Protein AF-W2SUG7-F1 (afdb_monomer)

Organism: Necator americanus (NCBI:txid51031)

Nearest PDB structures (foldseek):
  5yf1-assembly1_A  TM=9.628E-01  e=7.867E-09  Homo sapiens
  5yf2-assembly1_A  TM=9.626E-01  e=1.227E-08  Homo sapiens
  6qb7-assembly1_C  TM=5.789E-01  e=3.698E-02  Homo sapiens
  6qb7-assembly1_E  TM=4.673E-01  e=2.371E-02  Homo sapiens
  6qb7-assembly1_D  TM=4.591E-01  e=2.526E-02  Homo sapiens

Foldseek 3Di:
DACFPVCVLLVVLVPDDAFDKDKDKDALDHPCPPPPPGDRDRDDPVVVVVSNVVSQWDWPDKDWDKDFDPDDPPDPDTDIDGIIITMTTHHNDDD

Sequence (95 aa):
MQFIEGLLPETIYRILKPGGSWLNVGPLTYHYEDMIDEMSIELPYEEVIRIVRLTGFEIVNESKIISYYTINRLSMLQNQYTCAFFEAVKPMKPS

InterPro domains:
  IPR012901 Carnosine N-methyltransferase [PF07942] (10-91)
  IPR012901 Carnosine N-methyltransferase [PTHR12303] (10-90)
  IPR012901 Carnosine N-methyltransferase [SM01296] (1-92)
  IPR029063 S-adenosyl-L-methionine-dependent methyltransferase superfamily [SSF53335] (11-79)

Secondary structure (DSSP, 8-state):
----SS-HHHHHHHHSPTT-EEEEEE----TTTT-TTS------HHHHHHHHHHTTPEEEEEEEEEEESS--TT-S---EEEEEEEEEE--SS--

Radius of gyration: 15.52 Å; Cα contacts (8 Å, |Δi|>4): 145; chains: 1; bounding box: 34×34×44 Å

Solvent-accessible surface area (backbone atoms only — not comparable to full-atom values): 5890 Å² total; per-residue (Å²): 90,66,65,64,79,76,50,55,58,55,51,53,58,69,72,46,54,66,61,33,76,47,77,48,77,35,42,89,62,59,92,45,84,86,42,96,88,53,83,69,70,88,67,56,70,69,55,50,53,49,50,41,42,72,68,56,34,46,78,79,43,76,52,78,43,82,48,72,60,93,64,51,89,88,49,92,71,67,58,74,40,76,13,49,31,37,34,32,30,32,52,75,63,87,128

Structure (mmCIF, N/CA/C/O backbone):
data_AF-W2SUG7-F1
#
_entry.id   AF-W2SUG7-F1
#
loop_
_atom_site.group_PDB
_atom_site.id
_atom_site.type_symbol
_atom_site.label_atom_id
_atom_site.label_alt_id
_atom_site.label_comp_id
_atom_site.label_asym_id
_atom_site.label_entity_id
_atom_site.label_seq_id
_atom_site.pdbx_PDB_ins_code
_atom_site.Cartn_x
_atom_site.Cartn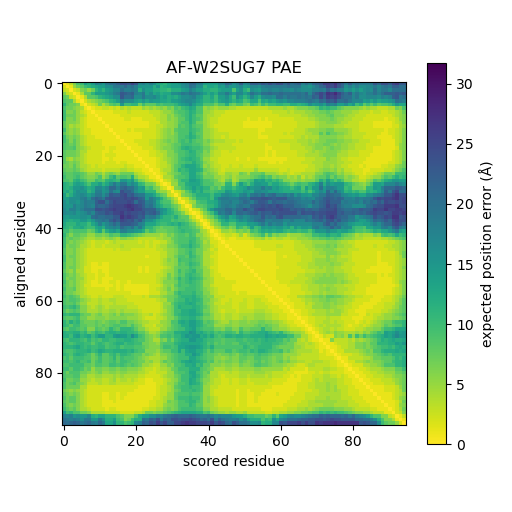_y
_atom_site.Cartn_z
_atom_site.occupancy
_atom_site.B_iso_or_equiv
_atom_site.auth_seq_id
_atom_site.auth_comp_id
_atom_site.auth_asym_id
_atom_site.auth_atom_id
_atom_site.pdbx_PDB_model_num
ATOM 1 N N . MET A 1 1 ? 0.470 1.458 -8.610 1.00 47.69 1 MET A N 1
ATOM 2 C CA . MET A 1 1 ? -0.664 2.161 -7.971 1.00 47.69 1 MET A CA 1
ATOM 3 C C . MET A 1 1 ? -0.224 3.589 -7.773 1.00 47.69 1 MET A C 1
ATOM 5 O O . MET A 1 1 ? 0.712 3.796 -7.015 1.00 47.69 1 MET A O 1
ATOM 9 N N . GLN A 1 2 ? -0.809 4.543 -8.485 1.00 48.50 2 GLN A N 1
ATOM 10 C CA . GLN A 1 2 ? -0.482 5.942 -8.245 1.00 48.50 2 GLN A CA 1
ATOM 11 C C . GLN A 1 2 ? -1.277 6.423 -7.032 1.00 48.50 2 GLN A C 1
ATOM 13 O O . GLN A 1 2 ? -2.506 6.340 -7.029 1.00 48.50 2 GLN A O 1
ATOM 18 N N . PHE A 1 3 ? -0.589 6.909 -6.001 1.00 52.09 3 PHE A N 1
ATOM 19 C CA . PHE A 1 3 ? -1.214 7.716 -4.955 1.00 52.09 3 PHE A CA 1
ATOM 20 C C . PHE A 1 3 ? -1.460 9.112 -5.532 1.00 52.09 3 PHE A C 1
ATOM 22 O O . PHE A 1 3 ? -0.739 10.053 -5.231 1.00 52.09 3 PHE A O 1
ATOM 29 N N . ILE A 1 4 ? -2.430 9.226 -6.438 1.00 47.53 4 ILE A N 1
ATOM 30 C CA . ILE A 1 4 ? -2.834 10.520 -6.987 1.00 47.53 4 ILE A CA 1
ATOM 31 C C . ILE A 1 4 ? -3.591 11.250 -5.868 1.00 47.53 4 ILE A C 1
ATOM 33 O O . ILE A 1 4 ? -4.549 10.712 -5.310 1.00 47.53 4 ILE A O 1
ATOM 37 N N . GLU A 1 5 ? -3.098 12.430 -5.491 1.00 52.47 5 GLU A N 1
ATOM 38 C CA . GLU A 1 5 ? -3.749 13.414 -4.605 1.00 52.47 5 GLU A CA 1
ATOM 39 C C . GLU A 1 5 ? -3.942 13.054 -3.116 1.00 52.47 5 GLU A C 1
ATOM 41 O O . GLU A 1 5 ? -4.598 13.789 -2.386 1.00 52.47 5 GLU A O 1
ATOM 46 N N . GLY A 1 6 ? -3.367 11.960 -2.606 1.00 59.44 6 GLY A N 1
ATOM 47 C CA . GLY A 1 6 ? -3.407 11.638 -1.164 1.00 59.44 6 GLY A CA 1
ATOM 48 C C . GLY A 1 6 ? -4.772 11.184 -0.612 1.00 59.44 6 GLY A C 1
ATOM 49 O O . GLY A 1 6 ? -4.830 10.667 0.499 1.00 59.44 6 GLY A O 1
ATOM 50 N N . LEU A 1 7 ? -5.852 11.266 -1.397 1.00 70.56 7 LEU A N 1
ATOM 51 C CA . LEU A 1 7 ? -7.220 10.897 -0.989 1.00 70.56 7 LEU A CA 1
ATOM 52 C C . LEU A 1 7 ? -7.560 9.409 -1.185 1.00 70.56 7 LEU A C 1
ATOM 54 O O . LEU A 1 7 ? -8.651 8.950 -0.818 1.00 70.56 7 LEU A O 1
ATOM 58 N N . LEU A 1 8 ? -6.666 8.639 -1.811 1.00 84.31 8 LEU A N 1
ATOM 59 C CA . LEU A 1 8 ? -6.938 7.247 -2.171 1.00 84.31 8 LEU A CA 1
ATOM 60 C C . LEU A 1 8 ? -7.223 6.362 -0.939 1.00 84.31 8 LEU A C 1
ATOM 62 O O . LEU A 1 8 ? -8.271 5.708 -0.938 1.00 84.31 8 LEU A O 1
ATOM 66 N N . PRO A 1 9 ? -6.392 6.354 0.127 1.00 88.38 9 PRO A N 1
ATOM 67 C CA . PRO A 1 9 ? -6.670 5.558 1.324 1.00 88.38 9 PRO A CA 1
ATOM 68 C C . PRO A 1 9 ? -8.014 5.908 1.966 1.00 88.38 9 PRO A C 1
ATOM 70 O O . PRO A 1 9 ? -8.792 5.012 2.284 1.00 88.38 9 PRO A O 1
ATOM 73 N N . GLU A 1 10 ? -8.329 7.198 2.092 1.00 91.19 10 GLU A N 1
ATOM 74 C CA . GLU A 1 10 ? -9.579 7.689 2.687 1.00 91.19 10 GLU A CA 1
ATOM 75 C C . GLU A 1 10 ? -10.803 7.240 1.887 1.00 91.19 10 GLU A C 1
ATOM 77 O O . GLU A 1 10 ? -11.823 6.825 2.443 1.00 91.19 10 GLU A O 1
ATOM 82 N N . THR A 1 11 ? -10.698 7.291 0.559 1.00 93.25 11 THR A N 1
ATOM 83 C CA . THR A 1 11 ? -11.763 6.850 -0.339 1.00 93.25 11 THR A CA 1
ATOM 84 C C . THR A 1 11 ? -11.981 5.346 -0.239 1.00 93.25 11 THR A C 1
ATOM 86 O O . THR A 1 11 ? -13.126 4.923 -0.076 1.00 93.25 11 THR A O 1
ATOM 89 N N . ILE A 1 12 ? -10.911 4.544 -0.254 1.00 9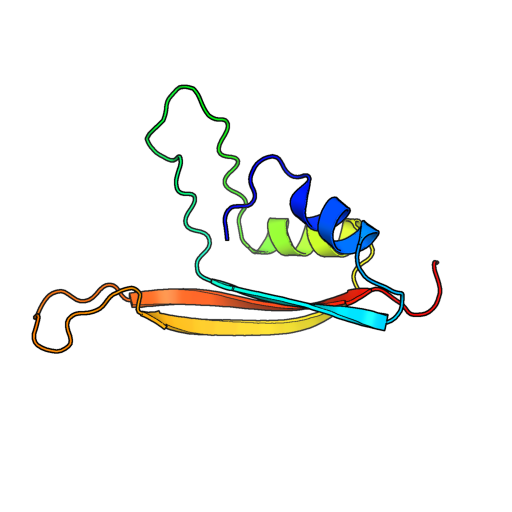4.88 12 ILE A N 1
ATOM 90 C CA . ILE A 1 12 ? -11.002 3.087 -0.073 1.00 94.88 12 ILE A CA 1
ATOM 91 C C . ILE A 1 12 ? -11.599 2.762 1.306 1.00 94.88 12 ILE A C 1
ATOM 93 O O . ILE A 1 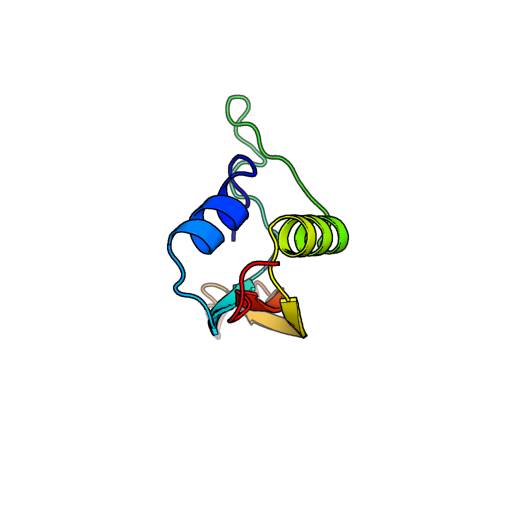12 ? -12.515 1.944 1.410 1.00 94.88 12 ILE A O 1
ATOM 97 N N . TYR A 1 13 ? -11.156 3.448 2.362 1.00 94.56 13 TYR A N 1
ATOM 98 C CA . TYR A 1 13 ? -11.676 3.259 3.716 1.00 94.56 13 TYR A CA 1
ATOM 99 C C . TYR A 1 13 ? -13.170 3.574 3.811 1.00 94.56 13 TYR A C 1
ATOM 101 O O . TYR A 1 13 ? -13.929 2.835 4.443 1.00 94.56 13 TYR A O 1
ATOM 109 N N . ARG A 1 14 ? -13.622 4.651 3.159 1.00 94.75 14 ARG A N 1
ATOM 110 C CA . ARG A 1 14 ? -15.030 5.066 3.135 1.00 94.75 14 ARG A CA 1
ATOM 111 C C . ARG A 1 14 ? -15.929 4.035 2.451 1.00 94.75 14 ARG A C 1
ATOM 113 O O . ARG A 1 14 ? -17.019 3.778 2.956 1.00 94.75 14 ARG A O 1
ATOM 120 N N . ILE A 1 15 ? -15.490 3.448 1.335 1.00 96.00 15 ILE A N 1
ATOM 121 C CA . ILE A 1 15 ? -16.312 2.501 0.559 1.00 96.00 15 ILE A CA 1
ATOM 122 C C . ILE A 1 15 ? -16.280 1.070 1.109 1.00 96.00 15 ILE A C 1
ATOM 124 O O . ILE A 1 15 ? -17.220 0.307 0.879 1.00 96.00 15 ILE A O 1
ATOM 128 N N . LEU A 1 16 ? -15.226 0.685 1.837 1.00 96.62 16 LEU A N 1
ATOM 129 C CA . LEU A 1 16 ? -15.147 -0.641 2.440 1.00 96.62 16 LEU A CA 1
ATOM 130 C C . LEU A 1 16 ? -16.124 -0.783 3.613 1.00 96.62 16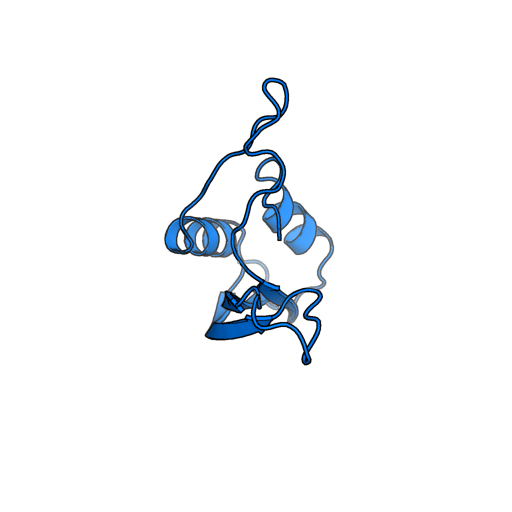 LEU A C 1
ATOM 132 O O . LEU A 1 16 ? -16.242 0.083 4.488 1.00 96.62 16 LEU A O 1
ATOM 136 N N . LYS A 1 17 ? -16.804 -1.933 3.661 1.00 96.75 17 LYS A N 1
ATOM 137 C CA . LYS A 1 17 ? -17.570 -2.355 4.839 1.00 96.75 17 LYS A CA 1
ATOM 138 C C . LYS A 1 17 ? -16.609 -2.639 6.005 1.00 96.75 17 LYS A C 1
ATOM 140 O O . LYS A 1 17 ? -15.462 -3.009 5.753 1.00 96.75 17 LYS A O 1
ATOM 145 N N . PRO A 1 18 ? -17.050 -2.502 7.268 1.00 96.81 18 PRO A N 1
ATOM 146 C CA . PRO A 1 18 ? -16.292 -3.006 8.411 1.00 96.81 18 PRO A CA 1
ATOM 147 C C . PRO A 1 18 ? -15.889 -4.474 8.197 1.00 96.81 18 PRO A C 1
ATOM 149 O O . PRO A 1 18 ? -16.710 -5.273 7.746 1.00 96.81 18 PRO A O 1
ATOM 152 N N . GLY A 1 19 ? -14.634 -4.814 8.483 1.00 96.56 19 GLY A N 1
ATOM 153 C CA . GLY A 1 19 ? -14.032 -6.121 8.197 1.00 96.56 19 GLY A CA 1
ATOM 154 C C . GLY A 1 19 ? -13.578 -6.334 6.745 1.00 96.56 19 GLY A C 1
ATOM 155 O O . GLY A 1 19 ? -13.080 -7.407 6.424 1.00 96.56 19 GLY A O 1
ATOM 156 N N . GLY A 1 20 ? -13.763 -5.360 5.848 1.00 96.75 20 GLY A N 1
ATOM 157 C CA . GLY A 1 20 ? -13.331 -5.466 4.454 1.00 96.75 20 GLY A CA 1
ATOM 158 C C . GLY A 1 20 ? -11.817 -5.305 4.284 1.00 96.75 20 GLY A C 1
ATOM 159 O O . GLY A 1 20 ? -11.216 -4.439 4.922 1.00 96.75 20 GLY A O 1
ATOM 160 N N . SER A 1 21 ? -11.230 -6.098 3.383 1.00 96.50 21 SER A N 1
ATOM 161 C CA . SER A 1 21 ? -9.805 -6.040 3.032 1.00 96.50 21 SER A CA 1
ATOM 162 C C . SER A 1 21 ? -9.548 -5.184 1.791 1.00 96.50 21 SER A C 1
ATOM 164 O O . SER A 1 21 ? -10.263 -5.259 0.789 1.00 96.50 21 SER A O 1
ATOM 166 N N . TRP A 1 22 ? -8.461 -4.427 1.836 1.00 96.62 22 TRP A N 1
ATOM 167 C CA . TRP A 1 22 ? -7.808 -3.787 0.709 1.00 96.62 22 TRP A CA 1
ATOM 168 C C . TRP A 1 22 ? -6.474 -4.490 0.451 1.00 96.62 22 TRP A C 1
ATOM 170 O O . TRP A 1 22 ? -5.587 -4.502 1.301 1.00 96.62 22 TRP A O 1
ATOM 180 N N . LEU A 1 23 ? -6.339 -5.064 -0.743 1.00 95.12 23 LEU A N 1
ATOM 181 C CA . LEU A 1 23 ? -5.097 -5.661 -1.223 1.00 95.12 23 LEU A CA 1
ATOM 182 C C . LEU A 1 23 ? -4.421 -4.715 -2.214 1.00 95.12 23 LEU A C 1
ATOM 184 O O . LEU A 1 23 ? -5.053 -4.238 -3.161 1.00 95.12 23 LEU A O 1
ATOM 188 N N . ASN A 1 24 ? -3.131 -4.474 -2.020 1.00 92.62 24 ASN A N 1
ATOM 189 C CA . ASN A 1 24 ? -2.291 -3.760 -2.971 1.00 92.62 24 ASN A CA 1
ATOM 190 C C . ASN A 1 24 ? -1.188 -4.687 -3.478 1.00 92.62 24 ASN A C 1
ATOM 192 O O . ASN A 1 24 ? -0.537 -5.351 -2.681 1.00 92.62 24 ASN A O 1
ATOM 196 N N . VAL A 1 25 ? -0.966 -4.698 -4.794 1.00 89.56 25 VAL A N 1
ATOM 197 C CA . VAL A 1 25 ? 0.246 -5.240 -5.420 1.00 89.56 25 VAL A CA 1
ATOM 198 C C . VAL A 1 25 ? 0.670 -4.260 -6.501 1.00 89.56 25 VAL A C 1
ATOM 200 O O . VAL A 1 25 ? -0.056 -4.052 -7.475 1.00 89.56 25 VAL A O 1
ATOM 203 N N . GLY A 1 26 ? 1.861 -3.689 -6.385 1.00 85.12 26 GLY A N 1
ATOM 204 C CA . GLY A 1 26 ? 2.438 -2.957 -7.502 1.00 85.12 26 GLY A CA 1
ATOM 205 C C . GLY A 1 26 ? 3.724 -2.219 -7.167 1.00 85.12 26 GLY A C 1
ATOM 206 O O . GLY A 1 26 ? 4.083 -2.078 -5.996 1.00 85.12 26 GLY A O 1
ATOM 207 N N . PRO A 1 27 ? 4.433 -1.736 -8.195 1.00 78.81 27 PRO A N 1
ATOM 208 C CA . PRO A 1 27 ? 5.504 -0.786 -7.983 1.00 78.81 27 PRO A CA 1
ATOM 209 C C . PRO A 1 27 ? 4.925 0.567 -7.544 1.00 78.81 27 PRO A C 1
ATOM 211 O O . PRO A 1 27 ? 3.796 0.934 -7.904 1.00 78.81 27 PRO A O 1
ATOM 214 N N . LEU A 1 28 ? 5.728 1.321 -6.795 1.00 68.12 28 LEU A N 1
ATOM 215 C CA . LEU A 1 28 ? 5.486 2.732 -6.483 1.00 68.12 28 LEU A CA 1
ATOM 216 C C . LEU A 1 28 ? 6.045 3.628 -7.598 1.00 68.12 28 LEU A C 1
ATOM 218 O O . LEU A 1 28 ? 6.819 4.539 -7.345 1.00 68.12 28 LEU A O 1
ATOM 222 N N . THR A 1 29 ? 5.709 3.318 -8.849 1.00 59.8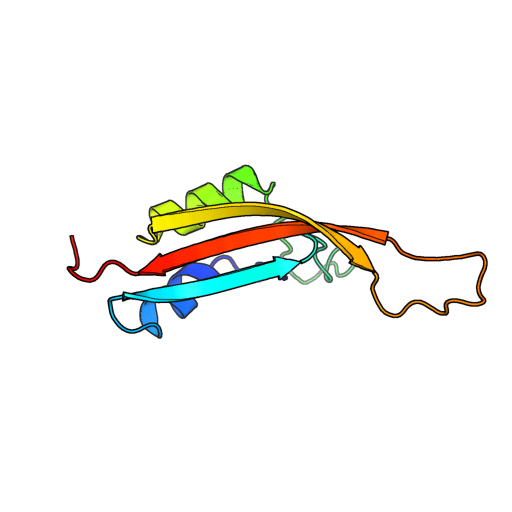8 29 THR A N 1
ATOM 223 C CA . THR A 1 29 ? 6.069 4.147 -10.007 1.00 59.88 29 THR A CA 1
ATOM 224 C C . THR A 1 29 ? 4.929 5.119 -10.280 1.00 59.88 29 THR A C 1
ATOM 226 O O . THR A 1 29 ? 3.813 4.683 -10.592 1.00 59.88 29 THR A O 1
ATOM 229 N N . TYR A 1 30 ? 5.190 6.414 -10.141 1.00 59.78 30 TYR A N 1
ATOM 230 C CA . TYR A 1 30 ? 4.201 7.468 -10.322 1.00 59.78 30 TYR A CA 1
ATOM 231 C C . TYR A 1 30 ? 4.196 7.915 -11.796 1.00 59.78 30 TYR A C 1
ATOM 233 O O . TYR A 1 30 ? 5.188 8.422 -12.291 1.00 59.78 30 TYR A O 1
ATOM 241 N N . HIS A 1 31 ? 3.093 7.708 -12.533 1.00 55.31 31 HIS A N 1
ATOM 242 C CA . HIS A 1 31 ? 3.036 7.961 -13.991 1.00 55.31 31 HIS A CA 1
ATOM 243 C C . HIS A 1 31 ? 3.119 9.441 -14.432 1.00 55.31 31 HIS A C 1
ATOM 245 O O . HIS A 1 31 ? 3.114 9.682 -15.633 1.00 55.31 31 HIS A O 1
ATOM 251 N N . TYR A 1 32 ? 3.197 10.415 -13.517 1.00 53.66 32 TYR A N 1
ATOM 252 C CA . TYR A 1 32 ? 3.220 11.854 -13.848 1.00 53.66 32 TYR A CA 1
ATOM 253 C C . TYR A 1 32 ? 4.584 12.521 -13.635 1.00 53.66 32 TYR A C 1
ATOM 255 O O . TYR A 1 32 ? 4.665 13.741 -13.574 1.00 53.66 32 TYR A O 1
ATOM 263 N N . GLU A 1 33 ? 5.652 11.727 -13.554 1.00 43.53 33 GLU A N 1
ATOM 264 C CA . GLU A 1 33 ? 7.040 12.184 -13.374 1.00 43.53 33 GLU A CA 1
ATOM 265 C C . GLU A 1 33 ? 7.461 13.287 -14.375 1.00 43.53 33 GLU A C 1
ATOM 267 O O . GLU A 1 33 ? 8.218 14.184 -14.014 1.00 43.53 33 GLU A O 1
ATOM 272 N N . ASP A 1 34 ? 6.894 13.291 -15.590 1.00 48.38 34 ASP A N 1
ATOM 273 C CA . ASP A 1 34 ? 7.269 14.210 -16.679 1.00 48.38 34 ASP A CA 1
ATOM 274 C C . ASP A 1 34 ? 6.230 15.310 -17.002 1.00 48.38 34 ASP A C 1
ATOM 276 O O . ASP A 1 34 ? 6.421 16.095 -17.936 1.00 48.38 34 ASP A O 1
ATOM 280 N N . MET A 1 35 ? 5.110 15.390 -16.273 1.00 50.72 35 MET A N 1
ATOM 281 C CA . MET A 1 35 ? 4.024 16.338 -16.572 1.00 50.72 35 MET A CA 1
ATOM 282 C C . MET A 1 35 ? 4.061 17.518 -15.595 1.00 50.72 35 MET A C 1
ATOM 284 O O . MET A 1 35 ? 3.589 17.423 -14.469 1.00 50.72 35 MET A O 1
ATOM 288 N N . ILE A 1 36 ? 4.596 18.653 -16.062 1.00 52.62 36 ILE A N 1
ATOM 289 C CA . ILE A 1 36 ? 4.835 19.899 -15.296 1.00 52.62 36 ILE A CA 1
ATOM 290 C C . ILE A 1 36 ? 3.574 20.446 -14.584 1.00 52.62 36 ILE A C 1
ATOM 292 O O . ILE A 1 36 ? 3.701 21.232 -13.648 1.00 52.62 36 ILE A O 1
ATOM 296 N N . ASP A 1 37 ? 2.376 20.026 -14.999 1.00 55.94 37 ASP A N 1
ATOM 297 C CA . ASP A 1 37 ? 1.087 20.557 -14.529 1.00 55.94 37 ASP A CA 1
ATOM 298 C C . ASP A 1 37 ? 0.307 19.604 -13.593 1.00 55.94 37 ASP A C 1
ATOM 300 O O . ASP A 1 37 ? -0.774 19.958 -13.127 1.00 55.94 37 ASP A O 1
ATOM 304 N N . GLU A 1 38 ? 0.831 18.407 -13.284 1.00 52.62 38 GLU A N 1
ATOM 305 C CA . GLU A 1 38 ? 0.191 17.469 -12.347 1.00 52.62 38 GLU A CA 1
ATOM 306 C C . GLU A 1 38 ? 1.053 17.220 -11.099 1.00 52.62 38 GLU A C 1
ATOM 308 O O . GLU A 1 38 ? 2.229 16.866 -11.167 1.00 52.62 38 GLU A O 1
ATOM 313 N N . MET A 1 39 ? 0.458 17.405 -9.915 1.00 48.59 39 MET A N 1
ATOM 314 C CA . MET A 1 39 ? 1.141 17.239 -8.631 1.00 48.59 39 MET A CA 1
ATOM 315 C C . MET A 1 39 ? 1.360 15.750 -8.321 1.00 48.59 39 MET A C 1
ATOM 317 O O . MET A 1 39 ? 0.503 15.084 -7.741 1.00 48.59 39 MET A O 1
ATOM 321 N N . SER A 1 40 ? 2.533 15.224 -8.673 1.00 54.75 40 SER A N 1
ATOM 322 C CA . SER A 1 40 ? 2.978 13.891 -8.257 1.00 54.75 40 SER A CA 1
ATOM 323 C C . SER A 1 40 ? 3.695 13.975 -6.904 1.00 54.75 40 SER A C 1
ATOM 325 O O . SER A 1 40 ? 4.807 14.493 -6.817 1.00 54.75 40 SER A O 1
ATOM 327 N N . ILE A 1 41 ? 3.068 13.492 -5.825 1.00 57.97 41 ILE A N 1
ATOM 328 C CA . ILE A 1 41 ? 3.740 13.350 -4.523 1.00 57.97 41 ILE A CA 1
ATOM 329 C C . ILE A 1 41 ? 4.349 11.953 -4.452 1.00 57.97 41 ILE A C 1
ATOM 331 O O . ILE A 1 41 ? 3.645 10.963 -4.246 1.00 57.97 41 ILE A O 1
ATOM 335 N N . GLU A 1 42 ? 5.669 11.878 -4.582 1.00 65.38 42 GLU A N 1
ATOM 336 C CA . GLU A 1 42 ? 6.401 10.629 -4.410 1.00 65.38 42 GLU A CA 1
ATOM 337 C C . GLU A 1 42 ? 6.613 10.332 -2.930 1.00 65.38 42 GLU A C 1
ATOM 339 O O . GLU A 1 42 ? 7.477 10.905 -2.265 1.00 65.38 42 GLU A O 1
ATOM 344 N N . LEU A 1 43 ? 5.809 9.415 -2.398 1.00 71.38 43 LEU A N 1
ATOM 345 C CA . LEU A 1 43 ? 6.006 8.914 -1.046 1.00 71.38 43 LEU A CA 1
ATOM 346 C C . LEU A 1 43 ? 6.826 7.623 -1.062 1.00 71.38 43 LEU A C 1
ATOM 348 O O . LEU A 1 43 ? 6.495 6.701 -1.822 1.00 71.38 43 LEU A O 1
ATOM 352 N N . PRO A 1 44 ? 7.846 7.502 -0.189 1.00 82.94 44 PRO A N 1
ATOM 353 C CA . PRO A 1 44 ? 8.469 6.215 0.064 1.00 82.94 44 PRO A CA 1
ATOM 354 C C . PRO A 1 44 ? 7.425 5.246 0.633 1.00 82.94 44 PRO A C 1
ATOM 356 O O . PRO A 1 44 ? 6.448 5.647 1.267 1.00 82.94 44 PRO A O 1
ATOM 359 N N . TYR A 1 45 ? 7.646 3.946 0.433 1.00 85.75 45 TYR A N 1
ATOM 360 C CA . TYR A 1 45 ? 6.705 2.909 0.872 1.00 85.75 45 TYR A CA 1
ATOM 361 C C . TYR A 1 45 ? 6.342 3.006 2.364 1.00 85.75 45 TYR A C 1
ATOM 363 O O . TYR A 1 45 ? 5.194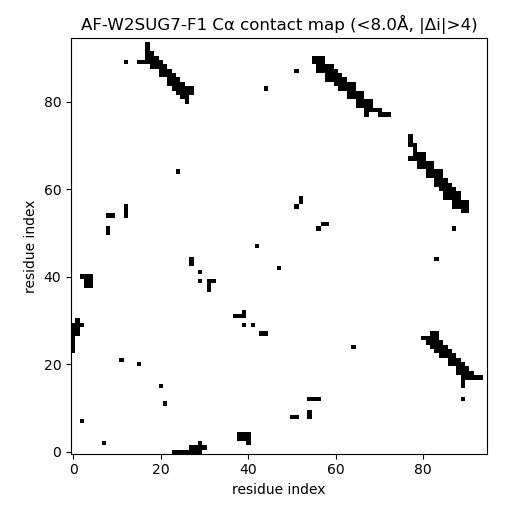 2.796 2.746 1.00 85.75 45 TYR A O 1
ATOM 371 N N . GLU A 1 46 ? 7.306 3.372 3.205 1.00 87.88 46 GLU A N 1
ATOM 372 C CA . GLU A 1 46 ? 7.104 3.546 4.646 1.00 87.88 46 GLU A CA 1
ATOM 373 C C . GLU A 1 46 ? 6.074 4.641 4.955 1.00 87.88 46 GLU A C 1
ATOM 375 O O . GLU A 1 46 ? 5.199 4.452 5.801 1.00 87.88 46 GLU A O 1
ATOM 380 N N . GLU A 1 47 ? 6.114 5.748 4.211 1.00 87.62 47 GLU A N 1
ATOM 381 C CA . GLU A 1 47 ? 5.147 6.838 4.344 1.00 87.62 47 GLU A CA 1
ATOM 382 C C . GLU A 1 47 ? 3.769 6.439 3.820 1.00 87.62 47 GLU A C 1
ATOM 384 O O . GLU A 1 47 ? 2.758 6.755 4.448 1.00 87.62 47 GLU A O 1
ATOM 389 N N . VAL A 1 48 ? 3.714 5.668 2.731 1.00 88.38 48 VAL A N 1
ATOM 390 C CA . VAL A 1 48 ? 2.460 5.078 2.247 1.00 88.38 48 VAL A CA 1
ATOM 391 C C . VAL A 1 48 ? 1.798 4.252 3.350 1.00 88.38 48 VAL A C 1
ATOM 393 O O . VAL A 1 48 ? 0.643 4.499 3.698 1.00 88.38 48 VAL A O 1
ATOM 396 N N . ILE A 1 49 ? 2.526 3.311 3.951 1.00 92.50 49 ILE A N 1
ATOM 397 C CA . ILE A 1 49 ? 1.996 2.464 5.025 1.00 92.50 49 ILE A CA 1
ATOM 398 C C . ILE A 1 49 ? 1.601 3.287 6.252 1.00 92.50 49 ILE A C 1
ATOM 400 O O . ILE A 1 49 ? 0.572 3.008 6.875 1.00 92.50 49 ILE A O 1
ATOM 404 N N . ARG A 1 50 ? 2.366 4.333 6.582 1.00 92.38 50 ARG A N 1
ATOM 405 C CA . ARG A 1 50 ? 2.021 5.270 7.658 1.00 92.38 50 ARG A CA 1
ATOM 406 C C . ARG A 1 50 ? 0.665 5.928 7.406 1.00 92.38 50 ARG A C 1
ATOM 408 O O . ARG A 1 50 ? -0.169 5.922 8.307 1.00 92.38 50 ARG A O 1
ATOM 415 N N . ILE A 1 51 ? 0.407 6.427 6.197 1.00 91.94 51 ILE A N 1
ATOM 416 C CA . ILE A 1 51 ? -0.881 7.041 5.831 1.00 91.94 51 ILE A CA 1
ATOM 417 C C . ILE A 1 51 ? -2.015 6.014 5.867 1.00 91.94 51 ILE A C 1
ATOM 419 O O . ILE A 1 51 ? -3.087 6.309 6.394 1.00 91.94 51 ILE A O 1
ATOM 423 N N . VAL A 1 52 ? -1.791 4.794 5.368 1.00 93.50 52 VAL A N 1
ATOM 424 C CA . VAL A 1 52 ? -2.803 3.724 5.418 1.00 93.50 52 VAL A CA 1
ATOM 425 C C . VAL A 1 52 ? -3.206 3.423 6.866 1.00 93.50 52 VAL 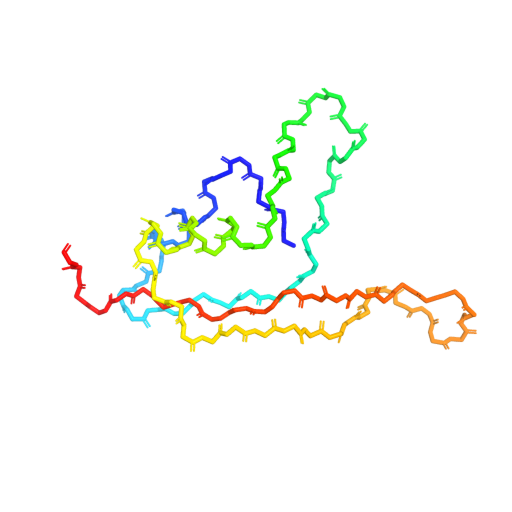A C 1
ATOM 427 O O . VAL A 1 52 ? -4.399 3.362 7.167 1.00 93.50 52 VAL A O 1
ATOM 430 N N . ARG A 1 53 ? -2.236 3.336 7.784 1.00 95.06 53 ARG A N 1
ATOM 431 C CA . ARG A 1 53 ? -2.495 3.178 9.226 1.00 95.06 53 ARG A CA 1
ATOM 432 C C . ARG A 1 53 ? -3.220 4.383 9.825 1.00 95.06 53 ARG A C 1
ATOM 434 O O . ARG A 1 53 ? -4.200 4.199 10.538 1.00 95.06 53 ARG A O 1
ATOM 441 N N . LEU A 1 54 ? -2.787 5.607 9.510 1.00 94.56 54 LEU A N 1
ATOM 442 C CA . LEU A 1 54 ? -3.430 6.843 9.987 1.00 94.56 54 LEU A CA 1
ATOM 443 C C . LEU A 1 54 ? -4.877 6.990 9.498 1.00 94.56 54 LEU A C 1
ATOM 445 O O . LEU A 1 54 ? -5.695 7.587 10.189 1.00 94.56 54 LEU A O 1
ATOM 449 N N . THR A 1 55 ? -5.203 6.408 8.343 1.00 94.12 55 THR A N 1
ATOM 450 C CA . THR A 1 55 ? -6.573 6.353 7.812 1.00 94.12 55 THR A CA 1
ATOM 451 C C . THR A 1 55 ? -7.490 5.451 8.658 1.00 94.12 55 THR A C 1
ATOM 453 O O . THR A 1 55 ? -8.710 5.585 8.603 1.00 94.12 55 THR A O 1
ATOM 456 N N . GLY A 1 56 ? -6.917 4.541 9.454 1.00 95.44 56 GLY A N 1
ATOM 457 C CA . GLY A 1 56 ? -7.644 3.611 10.323 1.00 95.44 56 GLY A CA 1
ATOM 458 C C . GLY A 1 56 ? -7.630 2.156 9.853 1.00 95.44 56 GLY A C 1
ATOM 459 O O . GLY A 1 56 ? -8.354 1.334 10.411 1.00 95.44 56 GLY A O 1
ATOM 460 N N . PHE A 1 57 ? -6.841 1.812 8.831 1.00 96.88 57 PHE A N 1
ATOM 461 C CA . PHE A 1 57 ? -6.636 0.415 8.449 1.00 96.88 57 PHE A CA 1
ATOM 462 C C . PHE A 1 57 ? -5.645 -0.296 9.377 1.00 96.88 57 PHE A C 1
ATOM 464 O O . PHE A 1 57 ? -4.621 0.262 9.774 1.00 96.88 57 PHE A O 1
ATOM 471 N N . GLU A 1 58 ? -5.894 -1.578 9.619 1.00 97.38 58 GLU A N 1
ATOM 472 C CA . GLU A 1 58 ? -4.939 -2.505 10.219 1.00 97.38 58 GLU A CA 1
ATOM 473 C C . GLU A 1 58 ? -4.152 -3.207 9.113 1.00 97.38 58 GLU A C 1
ATOM 475 O O . GLU A 1 58 ? -4.735 -3.842 8.236 1.00 97.38 58 GLU A O 1
ATOM 480 N N . ILE A 1 59 ? -2.824 -3.106 9.135 1.00 97.00 59 ILE A N 1
ATOM 481 C CA . ILE A 1 59 ? -1.988 -3.839 8.183 1.00 97.00 59 ILE A CA 1
ATOM 482 C C . ILE A 1 59 ? -1.784 -5.264 8.698 1.00 97.00 59 ILE A C 1
ATOM 484 O O . ILE A 1 59 ? -1.179 -5.459 9.752 1.00 97.00 59 ILE A O 1
ATOM 488 N N . VAL A 1 60 ? -2.285 -6.247 7.953 1.00 97.12 60 VAL A N 1
ATOM 489 C CA . VAL A 1 60 ? -2.273 -7.668 8.336 1.00 97.12 60 VAL A CA 1
ATOM 490 C C . VAL A 1 60 ? -1.117 -8.418 7.682 1.00 97.12 60 VAL A C 1
ATOM 492 O O . VAL A 1 60 ? -0.578 -9.362 8.258 1.00 97.12 60 VAL A O 1
ATOM 495 N N . ASN A 1 61 ? -0.710 -7.997 6.486 1.00 95.56 61 ASN A N 1
ATOM 496 C CA . ASN A 1 61 ? 0.385 -8.618 5.756 1.00 95.56 61 ASN A CA 1
ATOM 497 C C . ASN A 1 61 ? 1.140 -7.568 4.940 1.00 95.56 61 ASN A C 1
ATOM 499 O O . ASN A 1 61 ? 0.515 -6.692 4.348 1.00 95.56 61 ASN A O 1
ATOM 503 N N . GLU A 1 62 ? 2.464 -7.685 4.886 1.00 95.12 62 GLU A N 1
ATOM 504 C CA . GLU A 1 62 ? 3.345 -6.849 4.072 1.00 95.12 62 GLU A CA 1
ATOM 505 C C . GLU A 1 62 ? 4.461 -7.711 3.487 1.00 95.12 62 GLU A C 1
ATOM 507 O O . GLU A 1 62 ? 5.107 -8.484 4.195 1.00 95.12 62 GLU A O 1
ATOM 512 N N . SER A 1 63 ? 4.724 -7.579 2.190 1.00 93.88 63 SER A N 1
ATOM 513 C CA . SER A 1 63 ? 5.875 -8.227 1.565 1.00 93.88 63 SER A CA 1
ATOM 514 C C . SER A 1 63 ? 6.333 -7.486 0.312 1.00 93.88 63 SER A C 1
ATOM 516 O O . SER A 1 63 ? 5.677 -6.566 -0.177 1.00 93.88 63 SER A O 1
ATOM 518 N N . LYS A 1 64 ? 7.491 -7.8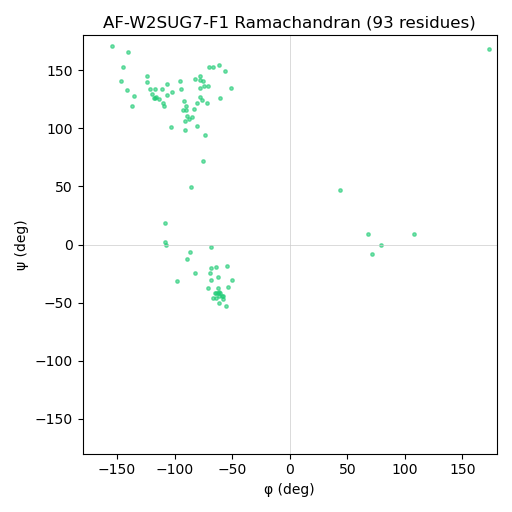87 -0.216 1.00 91.69 64 LYS A N 1
ATOM 519 C CA . LYS A 1 64 ? 7.968 -7.452 -1.530 1.00 91.69 64 LYS A CA 1
ATOM 520 C C . LYS A 1 64 ? 7.829 -8.610 -2.507 1.00 91.69 64 LYS A C 1
ATOM 522 O O . LYS A 1 64 ? 8.308 -9.706 -2.228 1.00 91.69 64 LYS A O 1
ATOM 527 N N . ILE A 1 65 ? 7.202 -8.358 -3.651 1.00 91.31 65 ILE A N 1
ATOM 528 C CA . ILE A 1 65 ? 6.948 -9.364 -4.686 1.00 91.31 65 ILE A CA 1
ATOM 529 C C . ILE A 1 65 ? 7.643 -8.931 -5.972 1.00 91.31 65 I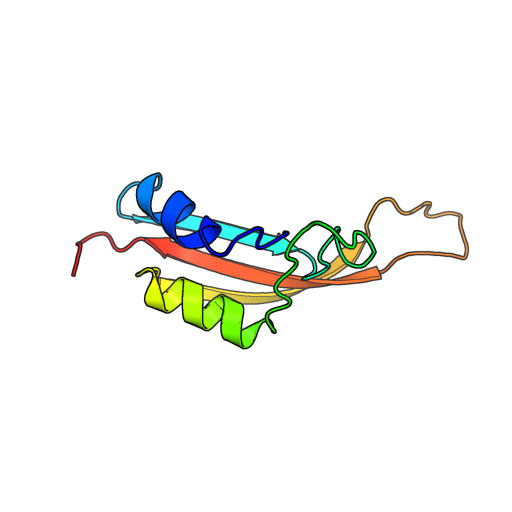LE A C 1
ATOM 531 O O . ILE A 1 65 ? 7.464 -7.806 -6.431 1.00 91.31 65 ILE A O 1
ATOM 535 N N . ILE A 1 66 ? 8.417 -9.827 -6.579 1.00 91.25 66 ILE A N 1
ATOM 536 C CA . ILE A 1 66 ? 8.984 -9.583 -7.907 1.00 91.25 66 ILE A CA 1
ATOM 537 C C . ILE A 1 66 ? 7.891 -9.817 -8.950 1.00 91.25 66 ILE A C 1
ATOM 539 O O . ILE A 1 66 ? 7.272 -10.881 -8.976 1.00 91.25 66 ILE A O 1
ATOM 543 N N . SER A 1 67 ? 7.663 -8.832 -9.815 1.00 87.44 67 SER A N 1
ATOM 544 C CA . SER A 1 67 ? 6.701 -8.930 -10.910 1.00 87.44 67 SER A CA 1
ATOM 545 C C . SER A 1 67 ? 7.229 -8.276 -12.185 1.00 87.44 67 SER A C 1
ATOM 547 O O . SER A 1 67 ? 8.207 -7.530 -12.175 1.00 87.44 67 SER A O 1
ATOM 549 N N . TYR A 1 68 ? 6.565 -8.565 -13.295 1.00 86.94 68 TYR A N 1
ATOM 550 C CA . TYR A 1 68 ? 6.907 -8.089 -14.628 1.00 86.94 68 TYR A CA 1
ATOM 551 C C . TYR A 1 68 ? 5.706 -7.363 -15.224 1.00 86.94 68 TYR A C 1
ATOM 553 O O . TYR A 1 68 ? 4.566 -7.780 -15.019 1.00 86.94 68 TYR A O 1
ATOM 561 N N . TYR A 1 69 ? 5.952 -6.312 -16.003 1.00 81.94 69 TYR A N 1
ATOM 562 C CA . TYR A 1 69 ? 4.895 -5.595 -16.715 1.00 81.94 69 TYR A CA 1
ATOM 563 C C . TYR A 1 69 ? 5.109 -5.706 -18.224 1.00 81.94 69 TYR A C 1
ATOM 565 O O . TYR A 1 69 ? 6.201 -5.427 -18.715 1.00 81.94 69 TYR A O 1
ATOM 573 N N . THR A 1 70 ? 4.074 -6.166 -18.940 1.00 80.38 70 THR A N 1
ATOM 574 C CA . THR A 1 70 ? 4.025 -6.260 -20.415 1.00 80.38 70 THR A CA 1
ATOM 575 C C . THR A 1 70 ? 5.302 -6.818 -21.058 1.00 80.38 70 THR A C 1
ATOM 577 O O . THR A 1 70 ? 5.832 -6.248 -22.010 1.00 80.38 70 THR A O 1
ATOM 580 N N . ILE A 1 71 ? 5.836 -7.924 -20.531 1.00 83.06 71 ILE A N 1
ATOM 581 C CA . ILE A 1 71 ? 7.084 -8.493 -21.052 1.00 83.06 71 ILE A CA 1
ATOM 582 C C . ILE A 1 71 ? 6.867 -9.283 -22.343 1.00 83.06 71 ILE A C 1
ATOM 584 O O . ILE A 1 71 ? 6.004 -10.157 -22.431 1.00 83.06 71 ILE A O 1
ATOM 588 N N . ASN A 1 72 ? 7.744 -9.049 -23.317 1.00 85.44 72 ASN A N 1
ATOM 589 C CA . ASN A 1 72 ? 8.001 -10.010 -24.379 1.00 85.44 72 ASN A CA 1
ATOM 590 C C . ASN A 1 72 ? 9.047 -11.015 -23.875 1.00 85.44 72 ASN A C 1
ATOM 592 O O . ASN A 1 72 ? 10.218 -10.673 -23.730 1.00 85.44 72 ASN A O 1
ATOM 596 N N . ARG A 1 73 ? 8.639 -12.265 -23.633 1.00 84.88 73 ARG A N 1
ATOM 597 C CA . ARG A 1 73 ? 9.529 -13.315 -23.097 1.00 84.88 73 ARG A CA 1
ATOM 598 C C . ARG A 1 73 ? 10.683 -13.690 -24.032 1.00 84.88 73 ARG A C 1
ATOM 600 O O . ARG A 1 73 ? 11.656 -14.267 -23.565 1.00 84.88 73 ARG A O 1
ATOM 607 N N . LEU A 1 74 ? 10.577 -13.373 -25.323 1.00 89.69 74 LEU A N 1
ATOM 608 C CA . LEU A 1 74 ? 11.630 -13.606 -26.317 1.00 89.69 74 LEU A CA 1
ATOM 609 C C . LEU A 1 74 ? 12.609 -12.427 -26.426 1.00 89.69 74 LEU A C 1
ATOM 611 O O . LEU A 1 74 ? 13.655 -12.555 -27.055 1.00 89.69 74 LEU A O 1
ATOM 615 N N . SER A 1 75 ? 12.271 -11.276 -25.842 1.00 89.25 75 SER A N 1
ATOM 616 C CA . SER A 1 75 ? 13.129 -10.094 -25.834 1.00 89.25 75 SER A CA 1
ATOM 617 C C . SER A 1 75 ? 14.241 -10.245 -24.799 1.00 89.25 75 SER A C 1
ATOM 619 O O . SER A 1 75 ? 14.002 -10.705 -23.681 1.00 89.25 75 SER A O 1
ATOM 621 N N . MET A 1 76 ? 15.441 -9.777 -25.151 1.00 85.50 76 MET A N 1
ATOM 622 C CA . MET A 1 76 ? 16.533 -9.584 -24.191 1.00 85.50 76 MET A CA 1
ATOM 623 C C . MET A 1 76 ? 16.248 -8.439 -23.207 1.00 85.50 76 MET A C 1
ATOM 625 O O . MET A 1 76 ? 16.790 -8.432 -22.108 1.00 85.50 76 MET A O 1
ATOM 629 N N . LEU A 1 77 ? 15.400 -7.476 -23.588 1.00 82.38 77 LEU A N 1
ATOM 630 C CA . LEU A 1 77 ? 14.945 -6.396 -22.715 1.00 82.38 77 LEU A CA 1
ATOM 631 C C . LEU A 1 77 ? 13.666 -6.821 -21.985 1.00 82.38 77 LEU A C 1
ATOM 633 O O . LEU A 1 77 ? 12.647 -7.082 -22.634 1.00 82.38 77 LEU A O 1
ATOM 637 N N . GLN A 1 78 ? 13.719 -6.862 -20.652 1.00 81.56 78 GLN A N 1
ATOM 638 C CA . GLN A 1 78 ? 12.600 -7.209 -19.775 1.00 81.56 78 GLN A CA 1
ATOM 639 C C . GLN A 1 78 ? 12.531 -6.229 -18.600 1.00 81.56 78 GLN A C 1
ATOM 641 O O . GLN A 1 78 ? 13.513 -6.048 -17.884 1.00 81.56 78 GLN A O 1
ATOM 646 N N . ASN A 1 79 ? 11.359 -5.631 -18.381 1.00 83.19 79 ASN A N 1
ATOM 647 C CA . ASN A 1 79 ? 11.129 -4.736 -17.250 1.00 83.19 79 ASN A CA 1
ATOM 648 C C . ASN A 1 79 ? 10.652 -5.548 -16.043 1.00 83.19 79 ASN A C 1
ATOM 650 O O . ASN A 1 79 ? 9.538 -6.084 -16.037 1.00 83.19 79 ASN A O 1
ATOM 654 N N . GLN A 1 80 ? 11.516 -5.645 -15.035 1.00 86.75 80 GLN A N 1
ATOM 655 C CA . GLN A 1 80 ? 11.237 -6.294 -13.760 1.00 86.75 80 GLN A CA 1
ATOM 656 C C . GLN A 1 80 ? 11.053 -5.239 -12.669 1.00 86.75 80 GLN A C 1
ATOM 658 O O . GLN A 1 80 ? 11.829 -4.291 -12.575 1.00 86.75 80 GLN A O 1
ATOM 663 N N . TYR A 1 81 ? 10.064 -5.450 -11.807 1.00 87.38 81 TYR A N 1
ATOM 664 C CA . TYR A 1 81 ? 9.735 -4.565 -10.701 1.00 87.38 81 TYR A CA 1
ATOM 665 C C . TYR A 1 81 ? 9.749 -5.329 -9.381 1.00 87.38 81 TYR A C 1
ATOM 667 O O . TYR A 1 81 ? 9.249 -6.451 -9.287 1.00 87.38 81 TYR A O 1
ATOM 675 N N . THR A 1 82 ? 10.279 -4.685 -8.345 1.00 88.00 82 THR A N 1
ATOM 676 C CA . THR A 1 82 ? 10.073 -5.103 -6.956 1.00 88.00 82 THR A CA 1
ATOM 677 C C . THR A 1 82 ? 8.846 -4.366 -6.436 1.00 88.00 82 THR A C 1
ATOM 679 O O . THR A 1 82 ? 8.915 -3.191 -6.084 1.00 88.00 82 THR A O 1
ATOM 682 N N . CYS A 1 83 ? 7.707 -5.046 -6.441 1.00 89.19 83 CYS A N 1
ATOM 683 C CA . CYS A 1 83 ? 6.425 -4.497 -6.037 1.00 89.19 83 CYS A CA 1
ATOM 684 C C . CYS A 1 83 ? 6.264 -4.546 -4.521 1.00 89.19 83 CYS A C 1
ATOM 686 O O . CYS A 1 83 ? 6.626 -5.537 -3.883 1.00 89.19 83 CYS A O 1
ATOM 688 N N . ALA A 1 84 ? 5.653 -3.507 -3.963 1.00 91.38 84 ALA A N 1
ATOM 689 C CA . ALA A 1 84 ? 5.096 -3.581 -2.627 1.00 91.38 84 ALA A CA 1
ATOM 690 C C . ALA A 1 84 ? 3.803 -4.401 -2.668 1.00 91.38 84 ALA A C 1
ATOM 692 O O . ALA A 1 84 ? 2.983 -4.239 -3.576 1.00 91.38 84 ALA A O 1
ATOM 693 N N . PHE A 1 85 ? 3.645 -5.282 -1.689 1.00 93.38 85 PHE A N 1
ATOM 694 C CA . PHE A 1 85 ? 2.397 -5.957 -1.396 1.00 93.38 85 PHE A CA 1
ATOM 695 C C . PHE A 1 85 ? 1.982 -5.649 0.030 1.00 93.38 85 PHE A C 1
ATOM 697 O O . PHE A 1 85 ? 2.792 -5.800 0.945 1.00 93.38 85 PHE A O 1
ATOM 704 N N . PHE A 1 86 ? 0.712 -5.306 0.216 1.00 95.38 86 PHE A N 1
ATOM 705 C CA . PHE A 1 86 ? 0.114 -5.310 1.540 1.00 95.38 86 PHE A CA 1
ATOM 706 C C . PHE A 1 86 ? -1.350 -5.740 1.514 1.00 95.38 86 PHE A C 1
ATOM 708 O O . PHE A 1 86 ? -2.070 -5.528 0.534 1.00 95.38 86 PHE A O 1
ATOM 715 N N . GLU A 1 87 ? -1.779 -6.301 2.639 1.00 96.75 87 GLU A N 1
ATOM 716 C CA . GLU A 1 87 ? -3.178 -6.469 3.006 1.00 96.75 87 GLU A CA 1
ATOM 717 C C . GLU A 1 87 ? -3.506 -5.531 4.167 1.00 96.75 87 GLU A C 1
ATOM 719 O O . GLU A 1 87 ? -2.897 -5.608 5.236 1.00 96.75 87 GLU A O 1
ATOM 724 N N . ALA A 1 88 ? -4.480 -4.656 3.944 1.00 97.38 88 ALA A N 1
ATOM 725 C CA . ALA A 1 88 ? -4.978 -3.692 4.910 1.00 97.38 88 ALA A CA 1
ATOM 726 C C . ALA A 1 88 ? -6.460 -3.972 5.193 1.00 97.38 88 ALA A C 1
ATOM 728 O O . ALA A 1 88 ? -7.266 -4.021 4.268 1.00 97.38 88 ALA A O 1
ATOM 729 N N . VAL A 1 89 ? -6.845 -4.142 6.453 1.00 97.88 89 VAL A N 1
ATOM 730 C CA . VAL A 1 89 ? -8.216 -4.483 6.856 1.00 97.88 89 VAL A CA 1
ATOM 731 C C . VAL A 1 89 ? -8.858 -3.305 7.568 1.00 97.88 89 VAL A C 1
ATOM 733 O O . VAL A 1 89 ? -8.258 -2.683 8.442 1.00 97.88 89 VAL A O 1
ATOM 736 N N . LYS A 1 90 ? -10.097 -2.976 7.191 1.00 97.56 90 LYS A N 1
ATOM 737 C CA . LYS A 1 90 ? -10.918 -2.026 7.944 1.00 97.56 90 LYS A CA 1
ATOM 738 C C . LYS A 1 90 ? -11.454 -2.726 9.198 1.00 97.56 90 LYS A C 1
ATOM 740 O O . LYS A 1 90 ? -12.142 -3.736 9.042 1.00 97.56 90 LYS A O 1
ATOM 745 N N . PRO A 1 91 ? -11.227 -2.211 10.416 1.00 96.56 91 PRO A N 1
ATOM 746 C CA . PRO A 1 91 ? -11.676 -2.870 11.640 1.00 96.56 91 PRO A CA 1
ATOM 747 C C . PRO A 1 91 ? -13.188 -3.137 11.675 1.00 96.56 91 PRO A C 1
ATOM 749 O O . PRO A 1 91 ? -13.996 -2.392 11.113 1.00 96.56 91 PRO A O 1
ATOM 752 N N . MET A 1 92 ? -13.591 -4.210 12.363 1.00 91.94 92 MET A N 1
ATOM 753 C CA . MET A 1 92 ? -15.009 -4.566 12.539 1.00 91.94 92 MET A CA 1
ATOM 754 C C . MET A 1 92 ? -15.771 -3.578 13.425 1.00 91.94 92 MET A C 1
ATOM 756 O O . MET A 1 92 ? -16.975 -3.386 13.254 1.00 91.94 92 MET A O 1
ATOM 760 N N . LYS A 1 93 ? -15.073 -2.958 14.376 1.00 81.62 93 LYS A N 1
ATOM 761 C CA . LYS A 1 93 ? -15.610 -1.927 15.260 1.00 81.62 93 LYS A CA 1
ATOM 762 C C . LYS A 1 93 ? -14.895 -0.620 14.918 1.00 81.62 93 LYS A C 1
ATOM 764 O O . LYS A 1 93 ? -13.667 -0.624 14.947 1.00 81.62 93 LYS A O 1
ATOM 769 N N . PRO A 1 94 ? -15.613 0.467 14.592 1.00 60.94 94 PRO A N 1
ATOM 770 C CA . PRO A 1 94 ? -14.985 1.777 14.570 1.00 60.94 94 PRO A CA 1
ATOM 771 C C . PRO A 1 94 ? -14.465 2.075 15.984 1.00 60.94 94 PRO A C 1
ATOM 773 O O . PRO A 1 94 ? -15.220 1.921 16.947 1.00 60.94 94 PRO A O 1
ATOM 776 N N . SER A 1 95 ? -13.176 2.402 16.092 1.00 58.91 95 SER A N 1
ATOM 777 C CA . SER A 1 95 ? -12.527 2.891 17.316 1.00 58.91 95 SER A CA 1
ATOM 778 C C . SER A 1 95 ? -13.033 4.270 17.707 1.00 58.91 95 SER A C 1
ATOM 780 O O . SER A 1 95 ? -13.186 5.087 16.769 1.00 58.91 95 SER A O 1
#

Mean predicted aligned error: 7.48 Å

pLDDT: mean 81.83, std 16.57, range [43.53, 97.88]